Protein AF-A0A957MF36-F1 (afdb_monomer)

Solvent-accessible surface area (backbone atoms only — not comparable to full-atom values): 2693 Å² total; per-residue (Å²): 129,74,69,79,74,51,76,60,42,76,28,71,37,72,71,54,42,54,53,51,53,62,62,39,69,81,42,93,69,69,50,56,74,42,76,45,78,79,86,73,132

Mean predicted aligned error: 5.32 Å

Foldseek 3Di:
DPPQPDQEAEDQDPVVVVVVQVVQVPDPDRHYYYRDNCPDD

Structure (mmCIF, N/CA/C/O backbone):
data_AF-A0A957MF36-F1
#
_entry.id   AF-A0A957MF36-F1
#
loop_
_atom_site.group_PDB
_atom_site.id
_atom_site.type_symbol
_atom_site.label_atom_id
_atom_site.label_alt_id
_atom_site.label_comp_id
_atom_site.label_asym_id
_atom_site.label_entity_id
_atom_site.label_seq_id
_atom_site.pdbx_PDB_ins_code
_atom_site.Cartn_x
_atom_site.Cartn_y
_atom_site.Cartn_z
_atom_site.occupancy
_atom_site.B_iso_or_equiv
_atom_site.auth_seq_id
_atom_site.auth_comp_id
_atom_site.auth_asym_id
_atom_site.auth_atom_id
_atom_site.pdbx_PDB_model_num
ATOM 1 N N . PHE A 1 1 ? 8.777 -10.837 -6.799 1.00 64.38 1 PHE A N 1
ATOM 2 C CA . PHE A 1 1 ? 7.521 -10.650 -7.556 1.00 64.38 1 P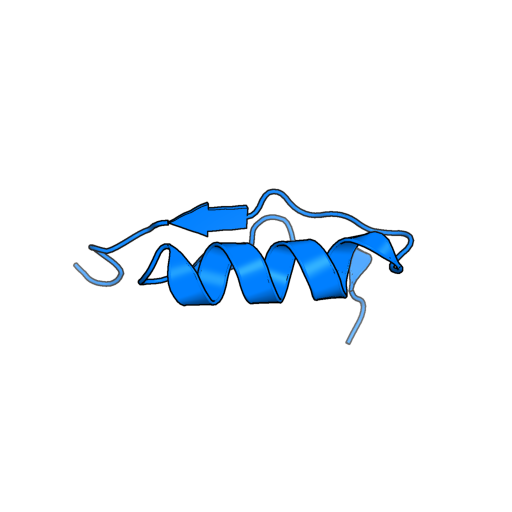HE A CA 1
ATOM 3 C C . PHE A 1 1 ? 7.604 -9.349 -8.344 1.00 64.38 1 PHE A C 1
ATOM 5 O O . PHE A 1 1 ? 8.119 -8.390 -7.776 1.00 64.38 1 PHE A O 1
ATOM 12 N N . PRO A 1 2 ? 7.162 -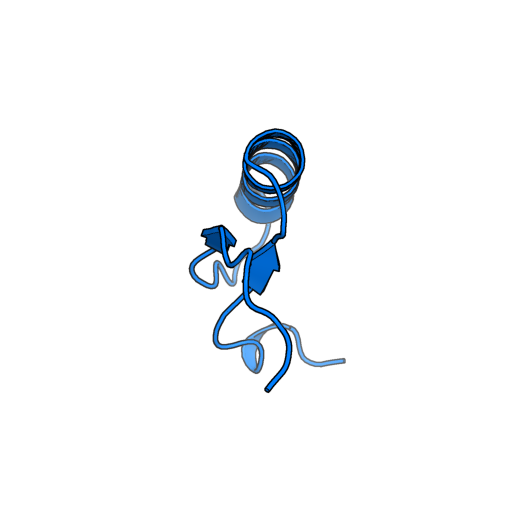9.297 -9.616 1.00 79.44 2 PRO A N 1
ATOM 13 C CA . PRO A 1 2 ? 7.217 -8.078 -10.420 1.00 79.44 2 PRO A CA 1
ATOM 14 C C . PRO A 1 2 ? 6.192 -7.074 -9.890 1.00 79.44 2 PRO A C 1
ATOM 16 O O . PRO A 1 2 ? 4.986 -7.280 -10.004 1.00 79.44 2 PRO A O 1
ATOM 19 N N . TRP A 1 3 ? 6.682 -6.006 -9.271 1.00 76.75 3 TRP A N 1
ATOM 20 C CA . TRP A 1 3 ? 5.845 -4.977 -8.655 1.00 76.75 3 TRP A CA 1
ATOM 21 C C . TRP A 1 3 ? 4.960 -4.247 -9.676 1.00 76.75 3 TRP A C 1
ATOM 23 O O . TRP A 1 3 ? 3.841 -3.861 -9.361 1.00 76.75 3 TRP A O 1
ATOM 33 N N . GLU A 1 4 ? 5.421 -4.152 -10.922 1.00 79.19 4 GLU A N 1
ATOM 34 C CA . GLU A 1 4 ? 4.720 -3.523 -12.050 1.00 79.19 4 GLU A CA 1
ATOM 35 C C . GLU A 1 4 ? 3.382 -4.187 -12.405 1.00 79.19 4 GLU A C 1
ATOM 37 O O . GLU A 1 4 ? 2.521 -3.563 -13.017 1.00 79.19 4 GLU A O 1
ATOM 42 N N . LEU A 1 5 ? 3.173 -5.441 -11.995 1.00 83.25 5 LEU A N 1
ATOM 43 C CA . LEU A 1 5 ? 1.926 -6.165 -12.255 1.00 83.25 5 LEU A CA 1
ATOM 44 C C . LEU A 1 5 ? 0.819 -5.829 -11.249 1.00 83.25 5 LEU A C 1
ATOM 46 O O . LEU A 1 5 ? -0.326 -6.249 -11.419 1.00 83.25 5 LEU A O 1
ATOM 50 N N . VAL A 1 6 ? 1.139 -5.085 -10.189 1.00 83.94 6 VAL A N 1
ATOM 51 C CA . VAL A 1 6 ? 0.148 -4.655 -9.203 1.00 83.94 6 VAL A CA 1
ATOM 52 C C . VAL A 1 6 ? -0.658 -3.505 -9.795 1.00 83.94 6 VAL A C 1
ATOM 54 O O . VAL A 1 6 ? -0.141 -2.411 -9.994 1.00 83.94 6 VAL A O 1
ATOM 57 N N . SER A 1 7 ? -1.939 -3.738 -10.071 1.00 83.94 7 SER A N 1
ATOM 58 C CA . SER A 1 7 ? -2.834 -2.742 -10.676 1.00 83.94 7 SER A CA 1
ATOM 59 C C . SER A 1 7 ? -3.537 -1.843 -9.654 1.00 83.94 7 SER A C 1
ATOM 61 O O . SER A 1 7 ? -3.922 -0.719 -9.977 1.00 83.94 7 SER A O 1
ATOM 63 N N . ARG A 1 8 ? -3.707 -2.312 -8.412 1.00 85.38 8 ARG A N 1
ATOM 64 C CA . ARG A 1 8 ? -4.333 -1.559 -7.318 1.00 85.38 8 ARG A CA 1
ATOM 65 C C . ARG A 1 8 ? -3.889 -2.102 -5.964 1.00 85.38 8 ARG A C 1
ATOM 67 O O . ARG A 1 8 ? -3.725 -3.308 -5.802 1.00 85.38 8 ARG A O 1
ATOM 74 N N . ILE A 1 9 ? -3.792 -1.211 -4.980 1.00 86.56 9 ILE A N 1
ATOM 75 C CA . ILE A 1 9 ? -3.647 -1.584 -3.571 1.00 86.56 9 ILE A CA 1
ATOM 76 C C . ILE A 1 9 ? -4.912 -1.165 -2.832 1.00 86.56 9 ILE A C 1
ATOM 78 O O . ILE A 1 9 ? -5.207 0.021 -2.701 1.00 86.56 9 ILE A O 1
ATOM 82 N N . GLY A 1 10 ? -5.680 -2.130 -2.347 1.00 87.62 10 GLY A N 1
ATOM 83 C CA . GLY A 1 10 ? -6.738 -1.825 -1.398 1.00 87.62 10 GLY A CA 1
ATOM 84 C C . GLY A 1 10 ? -6.159 -1.713 0.014 1.00 87.62 10 GLY A C 1
ATOM 85 O O . GLY A 1 10 ? -5.231 -2.440 0.368 1.00 87.62 10 GLY A O 1
ATOM 86 N N . VAL A 1 11 ? -6.768 -0.898 0.865 1.00 88.31 11 VAL A N 1
ATOM 87 C CA . VAL A 1 11 ? -6.490 -0.859 2.308 1.00 88.31 11 VAL A CA 1
ATOM 88 C C . VAL A 1 11 ? -7.796 -0.741 3.088 1.00 88.31 11 VAL A C 1
ATOM 90 O O . VAL A 1 11 ? -8.771 -0.198 2.582 1.00 88.31 11 VAL A O 1
ATOM 93 N N . TYR A 1 12 ? -7.839 -1.224 4.328 1.00 86.25 12 TYR A N 1
ATOM 94 C CA . TYR A 1 12 ? -9.064 -1.180 5.139 1.00 86.25 12 TYR A CA 1
ATOM 95 C C . TYR A 1 12 ? -9.307 0.183 5.815 1.00 86.25 12 TYR A C 1
ATOM 97 O O . TYR A 1 12 ? -10.447 0.603 6.029 1.00 86.25 12 TYR A O 1
ATOM 105 N N . SER A 1 13 ? -8.241 0.909 6.156 1.00 87.06 13 SER A N 1
ATOM 106 C CA . SER A 1 13 ? -8.327 2.143 6.941 1.00 87.06 13 SER A CA 1
ATOM 107 C C . SER A 1 13 ? -7.528 3.287 6.327 1.00 87.06 13 SER A C 1
ATOM 109 O O . SER A 1 13 ? -6.558 3.080 5.598 1.00 87.06 13 SER A O 1
ATOM 111 N N . GLN A 1 14 ? -7.918 4.515 6.677 1.00 86.81 14 GLN A N 1
ATOM 112 C CA . GLN A 1 14 ? -7.209 5.726 6.262 1.00 86.81 14 GLN A CA 1
ATOM 113 C C . GLN A 1 14 ? -5.795 5.800 6.861 1.00 86.81 14 GLN A C 1
ATOM 115 O O . GLN A 1 14 ? -4.888 6.335 6.236 1.00 86.81 14 GLN A O 1
ATOM 120 N N . ALA A 1 15 ? -5.585 5.228 8.051 1.00 90.38 15 ALA A N 1
ATOM 121 C CA . ALA A 1 15 ? -4.260 5.155 8.660 1.00 90.38 15 ALA A CA 1
ATOM 122 C C . ALA A 1 15 ? -3.304 4.304 7.810 1.00 90.38 15 ALA A C 1
ATOM 124 O O . ALA A 1 15 ? -2.182 4.723 7.530 1.00 90.38 15 ALA A O 1
ATOM 125 N N . VAL A 1 16 ? -3.776 3.145 7.337 1.00 89.00 16 VAL A N 1
ATOM 126 C CA . VAL A 1 16 ? -2.994 2.262 6.460 1.00 89.00 16 VAL A CA 1
ATOM 127 C C . VAL A 1 16 ? -2.830 2.886 5.073 1.00 89.00 16 VAL A C 1
ATOM 129 O O . VAL A 1 16 ? -1.749 2.799 4.504 1.00 89.00 16 VAL A O 1
ATOM 132 N N . TYR A 1 17 ? -3.842 3.593 4.556 1.00 89.69 17 TYR A N 1
ATOM 133 C CA . TYR A 1 17 ? -3.716 4.376 3.320 1.00 89.69 17 TYR A CA 1
ATOM 134 C C . TYR A 1 17 ? -2.524 5.332 3.376 1.00 89.69 17 TYR A C 1
ATOM 136 O O . TYR A 1 17 ? -1.669 5.288 2.496 1.00 89.69 17 TYR A O 1
ATOM 144 N N . SER A 1 18 ? -2.438 6.157 4.423 1.00 90.00 18 SER A N 1
ATOM 145 C CA . SER A 1 18 ? -1.360 7.139 4.552 1.00 90.00 18 SER A CA 1
ATOM 146 C C . SER A 1 18 ? 0.012 6.472 4.634 1.00 90.00 18 SER A C 1
ATOM 148 O O . SER A 1 18 ? 0.933 6.905 3.950 1.00 90.00 18 SER A O 1
ATOM 150 N N . GLN A 1 19 ? 0.139 5.379 5.394 1.00 90.19 19 GLN A N 1
ATOM 151 C CA . GLN A 1 19 ? 1.390 4.614 5.476 1.00 90.19 19 GLN A CA 1
ATOM 152 C C . GLN A 1 19 ? 1.806 4.053 4.112 1.00 90.19 19 GLN A C 1
ATOM 154 O O . GLN A 1 19 ? 2.951 4.219 3.696 1.00 90.19 19 GLN A O 1
ATOM 159 N N . VAL A 1 20 ? 0.870 3.431 3.390 1.00 88.62 20 VAL A N 1
ATOM 160 C CA . VAL A 1 20 ? 1.129 2.847 2.068 1.00 88.62 20 VAL A CA 1
ATOM 161 C C . VAL A 1 20 ? 1.506 3.933 1.066 1.00 88.62 20 VAL A C 1
ATOM 163 O O . VAL A 1 20 ? 2.476 3.762 0.335 1.00 88.62 20 VAL A O 1
ATOM 166 N N . VAL A 1 21 ? 0.805 5.068 1.057 1.00 89.19 21 VAL A N 1
ATOM 167 C CA . VAL A 1 21 ? 1.128 6.203 0.180 1.00 89.19 21 VAL A CA 1
ATOM 168 C C . VAL A 1 21 ? 2.529 6.744 0.468 1.00 89.19 21 VAL A C 1
ATOM 170 O O . VAL A 1 21 ? 3.276 6.995 -0.474 1.00 89.19 21 VAL A O 1
ATOM 173 N N . THR A 1 22 ? 2.928 6.868 1.735 1.00 90.25 22 THR A N 1
ATOM 174 C CA . THR A 1 22 ? 4.289 7.298 2.095 1.00 90.25 22 THR A CA 1
ATOM 175 C C . THR A 1 22 ? 5.351 6.306 1.621 1.00 90.25 22 THR A C 1
ATOM 177 O O . THR A 1 22 ? 6.375 6.715 1.079 1.00 90.25 22 THR A O 1
ATOM 180 N N . VAL A 1 23 ? 5.110 5.000 1.759 1.00 87.25 23 VAL A N 1
ATOM 181 C CA . VAL A 1 23 ? 6.04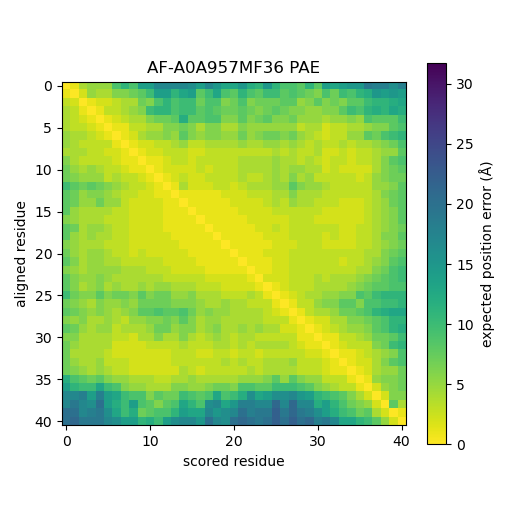7 3.966 1.284 1.00 87.25 23 VAL A CA 1
ATOM 182 C C . VAL A 1 23 ? 6.139 3.968 -0.245 1.00 87.25 23 VAL A C 1
ATOM 184 O O . VAL A 1 23 ? 7.232 3.863 -0.803 1.00 87.25 23 VAL A O 1
ATOM 187 N N . ILE A 1 24 ? 5.007 4.143 -0.934 1.00 87.12 24 ILE A N 1
ATOM 188 C CA . ILE A 1 24 ? 4.937 4.057 -2.396 1.00 87.12 24 ILE A CA 1
ATOM 189 C C . ILE A 1 24 ? 5.488 5.300 -3.110 1.00 87.12 24 ILE A C 1
ATOM 191 O O . ILE A 1 24 ? 5.770 5.265 -4.307 1.00 87.12 24 ILE A O 1
ATOM 195 N N . GLN A 1 25 ? 5.676 6.412 -2.397 1.00 84.44 25 GLN A N 1
ATOM 196 C CA . GLN A 1 25 ? 6.254 7.630 -2.971 1.00 84.44 25 GLN A CA 1
ATOM 197 C C . GLN A 1 25 ? 7.659 7.408 -3.545 1.00 84.44 25 GLN A C 1
ATOM 199 O O . GLN A 1 25 ? 7.98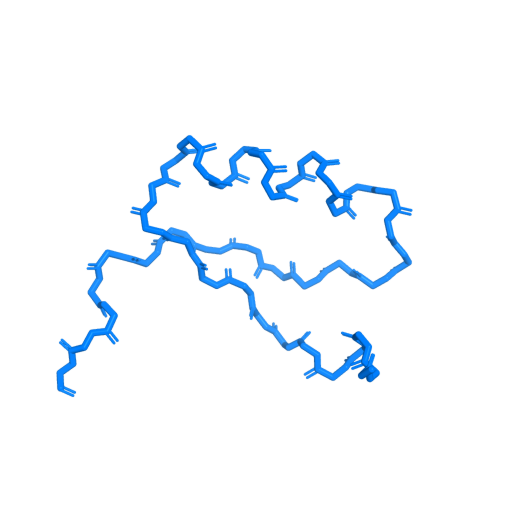8 8.027 -4.561 1.00 84.44 25 GLN A O 1
ATOM 204 N N . ASN A 1 26 ? 8.433 6.501 -2.941 1.00 83.25 26 ASN A N 1
ATOM 205 C CA . ASN A 1 26 ? 9.818 6.205 -3.311 1.00 83.25 26 ASN A CA 1
ATOM 206 C C . ASN A 1 26 ? 9.973 5.057 -4.326 1.00 83.25 26 ASN A C 1
ATOM 208 O O . ASN A 1 26 ? 11.098 4.743 -4.707 1.00 83.25 26 ASN A O 1
ATOM 212 N N . VAL A 1 27 ? 8.881 4.427 -4.777 1.00 84.00 27 VAL A N 1
ATOM 213 C CA . VAL A 1 27 ? 8.931 3.385 -5.820 1.00 84.00 27 VAL A CA 1
ATOM 214 C C . VAL A 1 27 ? 8.587 3.953 -7.193 1.00 84.00 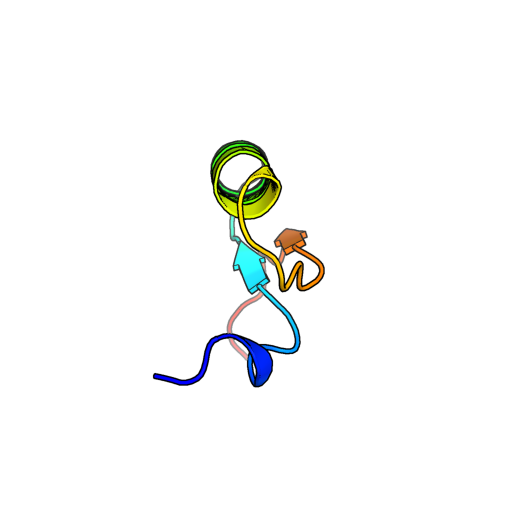27 VAL A C 1
ATOM 216 O O . VAL A 1 27 ? 7.803 4.892 -7.325 1.00 84.00 27 VAL A O 1
ATOM 219 N N . VAL A 1 28 ? 9.177 3.347 -8.226 1.00 82.50 28 VAL A N 1
ATOM 220 C CA . VAL A 1 28 ? 8.977 3.719 -9.636 1.00 82.50 28 VAL A CA 1
ATOM 221 C C . VAL A 1 28 ? 7.534 3.455 -10.079 1.00 82.50 28 VAL A C 1
ATOM 223 O O . VAL A 1 28 ? 6.915 4.312 -10.703 1.00 82.50 28 VAL A O 1
ATOM 226 N N . HIS A 1 29 ? 6.973 2.302 -9.701 1.00 84.44 29 HIS A N 1
ATOM 227 C CA . HIS A 1 29 ? 5.580 1.950 -9.982 1.00 84.44 29 HIS A CA 1
ATOM 228 C C . HIS A 1 29 ? 4.669 2.329 -8.811 1.00 84.44 29 HIS A C 1
ATOM 230 O O . HIS A 1 29 ? 4.870 1.870 -7.681 1.00 84.44 29 HIS A O 1
ATOM 236 N N . LYS A 1 30 ? 3.666 3.167 -9.100 1.00 83.75 30 LYS A N 1
ATOM 237 C CA . LYS A 1 30 ? 2.752 3.781 -8.124 1.00 83.75 30 LYS A CA 1
ATOM 238 C C . LYS A 1 30 ? 1.306 3.390 -8.428 1.00 83.75 30 LYS A C 1
ATOM 240 O O . LYS A 1 30 ? 0.560 4.191 -8.995 1.00 83.75 30 LYS A O 1
ATOM 245 N N . PRO A 1 31 ? 0.896 2.160 -8.087 1.00 86.12 31 PRO A N 1
ATOM 246 C CA . PRO A 1 31 ? -0.489 1.759 -8.228 1.00 86.12 31 PRO A CA 1
ATOM 247 C C . PRO A 1 31 ? -1.397 2.625 -7.343 1.00 86.12 31 PRO A C 1
ATOM 249 O O . PRO A 1 31 ? -1.005 3.019 -6.239 1.00 86.12 31 PRO A O 1
ATOM 252 N N . PRO A 1 32 ? -2.627 2.913 -7.794 1.00 85.62 32 PRO A N 1
ATOM 253 C CA . PRO A 1 32 ? -3.591 3.657 -7.002 1.00 85.62 32 PRO A CA 1
ATOM 254 C C . PRO A 1 32 ? -3.936 2.888 -5.722 1.00 85.62 32 PRO A C 1
ATOM 256 O O . PRO A 1 32 ? -4.289 1.703 -5.761 1.00 85.62 32 PRO A O 1
ATOM 259 N N . VAL A 1 33 ? -3.858 3.584 -4.587 1.00 88.81 33 VAL A N 1
ATOM 260 C CA . VAL A 1 33 ? -4.271 3.066 -3.280 1.00 88.81 33 VAL A CA 1
ATOM 261 C C . VAL A 1 33 ? -5.731 3.453 -3.049 1.00 88.81 33 VAL A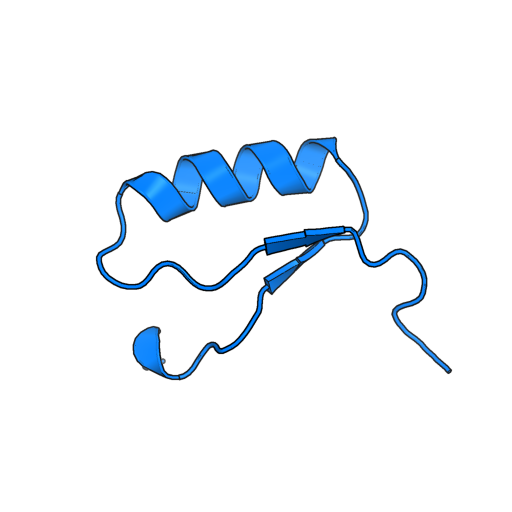 C 1
ATOM 263 O O . VAL A 1 33 ? -6.107 4.597 -3.293 1.00 88.81 33 VAL A O 1
ATOM 266 N N . GLN A 1 34 ? -6.576 2.528 -2.600 1.00 88.94 34 GLN A N 1
ATOM 267 C CA . GLN A 1 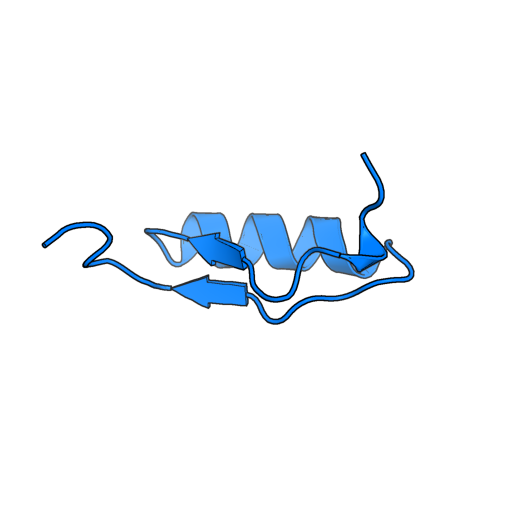34 ? -7.980 2.815 -2.288 1.00 88.94 34 GLN A CA 1
ATOM 268 C C . GLN A 1 34 ? -8.393 2.223 -0.950 1.00 88.94 34 GLN A C 1
ATOM 270 O O . GLN A 1 34 ? -8.113 1.062 -0.661 1.00 88.94 34 GLN A O 1
ATOM 275 N N . VAL A 1 35 ? -9.108 3.011 -0.144 1.00 86.94 35 VAL A N 1
ATOM 276 C CA . VAL A 1 35 ? -9.711 2.508 1.090 1.00 86.94 35 VAL A CA 1
ATOM 277 C C 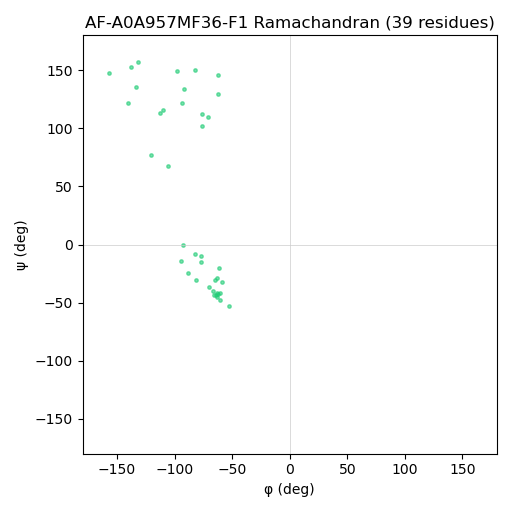. VAL A 1 35 ? -10.950 1.695 0.726 1.00 86.94 35 VAL A C 1
ATOM 279 O O . VAL A 1 35 ? -12.002 2.246 0.413 1.00 86.94 35 VAL A O 1
ATOM 282 N N . MET A 1 36 ? -10.821 0.375 0.755 1.00 85.75 36 MET A N 1
ATOM 283 C CA . MET A 1 36 ? -11.911 -0.566 0.536 1.00 85.75 36 MET A CA 1
ATOM 284 C C . MET A 1 36 ? -12.186 -1.230 1.883 1.00 85.75 36 MET A C 1
ATOM 286 O O . MET A 1 36 ? -11.317 -1.884 2.445 1.00 85.75 36 MET A O 1
ATOM 290 N N . ARG A 1 37 ? -13.372 -1.014 2.456 1.00 76.88 37 ARG A N 1
ATOM 291 C CA . ARG A 1 37 ? -13.785 -1.655 3.722 1.00 76.88 37 ARG A CA 1
ATOM 292 C C . ARG A 1 37 ? -14.586 -2.940 3.505 1.00 76.88 37 ARG A C 1
ATOM 294 O O . ARG A 1 37 ? -14.731 -3.724 4.430 1.00 76.88 37 ARG A O 1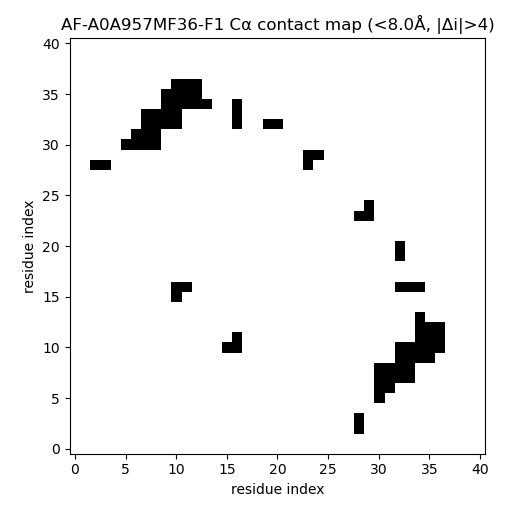
ATOM 301 N N . ALA A 1 38 ? -15.062 -3.160 2.283 1.00 71.69 38 ALA A N 1
ATOM 302 C CA . ALA A 1 38 ? -15.892 -4.293 1.887 1.00 71.69 38 ALA A CA 1
ATOM 303 C C . ALA A 1 38 ? -15.076 -5.296 1.056 1.00 71.69 38 ALA A C 1
ATOM 305 O O . ALA A 1 38 ? -15.272 -5.416 -0.147 1.00 71.69 38 ALA A O 1
ATOM 306 N N . TRP A 1 39 ? -14.095 -5.956 1.677 1.00 68.56 39 TRP A N 1
ATOM 307 C CA . TRP A 1 39 ? -13.169 -6.839 0.952 1.00 68.56 39 TRP A CA 1
ATOM 308 C C . TRP A 1 39 ? -13.725 -8.207 0.578 1.00 68.56 39 TRP A C 1
ATOM 310 O O . TRP A 1 39 ? -13.084 -8.908 -0.195 1.00 68.56 39 TRP A O 1
ATOM 320 N N . TYR A 1 40 ? -14.888 -8.590 1.090 1.00 58.88 40 TYR A N 1
ATOM 321 C CA . TYR A 1 40 ? -15.444 -9.910 0.840 1.00 58.88 40 TYR A CA 1
ATOM 322 C C . TYR A 1 40 ? -16.951 -9.814 0.630 1.00 58.88 40 TYR A C 1
ATOM 324 O O . TYR A 1 40 ? -17.670 -9.322 1.503 1.00 58.88 40 TYR A O 1
ATOM 332 N N . TYR A 1 41 ? -17.390 -10.287 -0.534 1.00 54.16 41 TYR A N 1
ATOM 333 C CA . TYR A 1 41 ? -18.667 -10.969 -0.693 1.00 54.16 41 TYR A CA 1
ATOM 334 C C . TYR A 1 41 ? -18.349 -12.408 -1.093 1.00 54.16 41 TYR A C 1
ATOM 336 O O . TYR A 1 41 ? -17.439 -12.565 -1.942 1.00 54.16 41 TYR A O 1
#

Radius of gyration: 10.79 Å; Cα contacts (8 Å, |Δi|>4): 40; chains: 1; bounding box: 28×19×21 Å

Secondary structure (DSSP, 8-state):
--GGG---EEESSHHHHHHHHHHHTTSS--PPEEE-S----

pLDDT: mean 83.06, std 8.29, range [54.16, 90.38]

Nearest PDB structures (foldseek):
  3bl4-assembly1_A  TM=4.841E-01  e=5.503E+00  Arthrobacter sp. FB24
  3bl4-assembly1_B  TM=4.872E-01  e=7.820E+00  Arthrobacter sp. FB24

Sequence (41 aa):
FPWELVSRIGVYSQAVYSQVVTVIQNVVHKPPVQVMRAWYY